Protein AF-I3YEF7-F1 (afdb_monomer_lite)

Organism: Thiocystis violascens (strain ATCC 17096 / DSM 198 / 6111) (NCBI:txid765911)

Foldseek 3Di:
DDDPPPPPPPPPVVLVVQVVVLVVQLVVLVVQLVVVVVCVVVVHDDPPCSNVVSVVSNVVSVVVNDDDDPVVVPPPDPPPDD

Sequence (82 aa):
MMTIAMHDAAADPAAVARFAALLPMMDERYRRLKDTLRQAAAGETLPDWQIALHRADLLAVLDTMTPSDPEDDDRSPPVETA

Secondary structure (DSSP, 8-state):
------------HHHHHHHHHHHHHHHHHHHHHHHHHHHHHTT----HHHHHHHHHHHHHHHHHTSPPPGGGGS--------

Radius of gyration: 20.38 Å; chains: 1; bounding box: 52×54×38 Å

pLDDT: mean 78.99, std 20.77, range [35.06, 98.5]

Structure (mmCIF, N/CA/C/O backbone):
data_AF-I3YEF7-F1
#
_entry.id   AF-I3YEF7-F1
#
loop_
_atom_site.group_PDB
_atom_site.id
_atom_site.type_symbol
_atom_site.label_atom_id
_atom_site.label_alt_id
_atom_site.label_comp_id
_atom_site.label_asym_id
_atom_site.label_entity_id
_atom_site.label_seq_id
_atom_site.pdbx_PDB_ins_code
_atom_site.Cartn_x
_atom_site.Cartn_y
_atom_site.Cartn_z
_atom_site.occupancy
_atom_site.B_iso_or_equiv
_atom_site.auth_seq_id
_atom_site.auth_comp_id
_atom_site.auth_asym_id
_atom_site.auth_atom_id
_atom_site.pdbx_PDB_model_num
ATOM 1 N N . MET A 1 1 ? 38.128 -25.591 -15.786 1.00 36.59 1 MET A N 1
ATOM 2 C CA . MET A 1 1 ? 37.897 -24.245 -15.220 1.00 36.59 1 MET A CA 1
ATOM 3 C C . MET A 1 1 ? 36.475 -23.860 -15.568 1.00 36.59 1 MET A C 1
ATOM 5 O O . MET A 1 1 ? 36.181 -23.723 -16.745 1.00 36.59 1 MET A O 1
ATOM 9 N N . MET A 1 2 ? 35.590 -23.832 -14.577 1.00 35.06 2 MET A N 1
ATOM 10 C CA . MET A 1 2 ? 34.170 -23.537 -14.757 1.00 35.06 2 MET A CA 1
ATOM 11 C C . MET A 1 2 ? 34.001 -22.031 -14.551 1.00 35.06 2 MET A C 1
ATOM 13 O O . MET A 1 2 ? 34.211 -21.531 -13.448 1.00 35.06 2 MET A O 1
ATOM 17 N N . THR A 1 3 ? 33.754 -21.303 -15.636 1.00 43.47 3 THR A N 1
ATOM 18 C CA . THR A 1 3 ? 33.564 -19.852 -15.614 1.00 43.47 3 THR A CA 1
ATOM 19 C C . THR A 1 3 ? 32.198 -19.577 -15.001 1.00 43.47 3 THR A C 1
ATOM 21 O O . THR A 1 3 ? 31.176 -19.803 -15.641 1.00 43.47 3 THR A O 1
ATOM 24 N N . ILE A 1 4 ? 32.178 -19.138 -13.743 1.00 46.16 4 ILE A N 1
ATOM 25 C CA . ILE A 1 4 ? 30.996 -18.531 -13.133 1.00 46.16 4 ILE A CA 1
ATOM 26 C C . ILE A 1 4 ? 30.693 -17.311 -13.997 1.00 46.16 4 ILE A C 1
ATOM 28 O O . ILE A 1 4 ? 31.490 -16.373 -14.033 1.00 46.16 4 ILE A O 1
ATOM 32 N N . ALA A 1 5 ? 29.600 -17.366 -14.757 1.00 46.94 5 ALA A N 1
ATOM 33 C CA . ALA A 1 5 ? 29.092 -16.207 -15.462 1.00 46.94 5 ALA A CA 1
ATOM 34 C C . ALA A 1 5 ? 28.793 -15.153 -14.394 1.00 46.94 5 ALA A C 1
ATOM 36 O O . ALA A 1 5 ? 27.819 -15.261 -13.651 1.00 46.94 5 ALA A O 1
ATOM 37 N N . MET A 1 6 ? 29.692 -14.177 -14.262 1.00 41.06 6 MET A N 1
ATOM 38 C CA . MET A 1 6 ? 29.387 -12.937 -13.576 1.00 41.06 6 MET A CA 1
ATOM 39 C C . MET A 1 6 ? 28.192 -12.362 -14.324 1.00 41.06 6 MET A C 1
ATOM 41 O O . MET A 1 6 ? 28.315 -11.952 -15.475 1.00 41.06 6 MET A O 1
ATOM 45 N N . HIS A 1 7 ? 27.026 -12.475 -13.694 1.00 42.91 7 HIS A N 1
ATOM 46 C CA . HIS A 1 7 ? 25.762 -11.927 -14.145 1.00 42.91 7 HIS A CA 1
ATOM 47 C C . HIS A 1 7 ? 25.925 -10.404 -14.101 1.00 42.91 7 HIS A C 1
ATOM 49 O O . HIS A 1 7 ? 25.648 -9.754 -13.094 1.00 42.91 7 HIS A O 1
ATOM 55 N N . ASP A 1 8 ? 26.537 -9.861 -15.152 1.00 45.91 8 ASP A N 1
ATOM 56 C CA . ASP A 1 8 ? 26.879 -8.454 -15.300 1.00 45.91 8 ASP A CA 1
ATOM 57 C C . ASP A 1 8 ? 25.590 -7.677 -15.586 1.00 45.91 8 ASP A C 1
ATOM 59 O O . ASP A 1 8 ? 25.181 -7.480 -16.726 1.00 45.91 8 ASP A O 1
ATOM 63 N N . ALA A 1 9 ? 24.855 -7.444 -14.497 1.00 45.19 9 ALA A N 1
ATOM 64 C CA . ALA A 1 9 ? 24.204 -6.229 -14.007 1.00 45.19 9 ALA A CA 1
ATOM 65 C C . ALA A 1 9 ? 23.970 -5.022 -14.947 1.00 45.19 9 ALA A C 1
ATOM 67 O O . ALA A 1 9 ? 23.860 -3.893 -14.467 1.00 45.19 9 ALA A O 1
ATOM 68 N N . ALA A 1 10 ? 23.786 -5.203 -16.251 1.00 49.47 10 ALA A N 1
ATOM 69 C CA . ALA A 1 10 ? 22.967 -4.283 -17.024 1.00 49.47 10 ALA A CA 1
ATOM 70 C C . ALA A 1 10 ? 21.510 -4.650 -16.725 1.00 49.47 10 ALA A C 1
ATOM 72 O O . ALA A 1 10 ? 20.946 -5.531 -17.369 1.00 49.47 10 ALA A O 1
ATOM 73 N N . ALA A 1 11 ? 20.932 -4.032 -15.688 1.00 60.75 11 ALA A N 1
ATOM 74 C CA . ALA A 1 11 ? 19.515 -4.177 -15.371 1.00 60.75 11 ALA A CA 1
ATOM 75 C C . ALA A 1 11 ? 18.708 -4.051 -16.670 1.00 60.75 11 ALA A C 1
ATOM 77 O O . ALA A 1 11 ? 18.816 -3.022 -17.339 1.00 60.75 11 ALA A O 1
ATOM 78 N N . ASP A 1 12 ? 17.971 -5.107 -17.040 1.00 74.06 12 ASP A N 1
ATOM 79 C CA . ASP A 1 12 ? 17.149 -5.146 -18.251 1.00 74.06 12 ASP A CA 1
ATOM 80 C C . ASP A 1 12 ? 16.372 -3.820 -18.350 1.00 74.06 12 ASP A C 1
ATOM 82 O O . ASP A 1 12 ? 15.514 -3.560 -17.498 1.00 74.06 12 ASP A O 1
ATOM 86 N N . PRO A 1 13 ? 16.665 -2.949 -19.337 1.00 75.50 13 PRO A N 1
ATOM 87 C CA . PRO A 1 13 ? 16.037 -1.636 -19.428 1.00 75.50 13 PRO A CA 1
ATOM 88 C C . PRO A 1 13 ? 14.510 -1.730 -19.492 1.00 75.50 13 PRO A C 1
ATOM 90 O O . PRO A 1 13 ? 13.815 -0.831 -19.013 1.00 75.50 13 PRO A O 1
ATOM 93 N N . ALA A 1 14 ? 13.977 -2.832 -20.031 1.00 75.44 14 ALA A N 1
ATOM 94 C CA . ALA A 1 14 ? 12.548 -3.097 -20.047 1.00 75.44 14 ALA A CA 1
ATOM 95 C C . ALA A 1 14 ? 12.020 -3.481 -18.656 1.00 75.44 14 ALA A C 1
ATOM 97 O O . ALA A 1 14 ? 10.934 -3.043 -18.278 1.00 75.44 14 ALA A O 1
ATOM 98 N N . ALA A 1 15 ? 12.756 -4.260 -17.859 1.00 77.31 15 ALA A N 1
ATOM 99 C CA . ALA A 1 15 ? 12.430 -4.499 -16.449 1.00 77.31 15 ALA A CA 1
ATOM 100 C C . ALA A 1 15 ? 12.475 -3.201 -15.630 1.00 77.31 15 ALA A C 1
ATOM 102 O O . ALA A 1 15 ? 11.525 -2.904 -14.908 1.00 77.31 15 ALA A O 1
ATOM 103 N N . VAL A 1 16 ? 13.508 -2.373 -15.811 1.00 82.88 16 VAL A N 1
ATOM 104 C CA . VAL A 1 16 ? 13.630 -1.072 -15.132 1.00 82.88 16 VAL A CA 1
ATOM 105 C C . VAL A 1 16 ? 12.459 -0.152 -15.482 1.00 82.88 16 VAL A C 1
ATOM 107 O O . VAL A 1 16 ? 11.853 0.431 -14.584 1.00 82.88 16 VAL A O 1
ATOM 110 N N . ALA A 1 17 ? 12.088 -0.051 -16.762 1.00 84.25 17 ALA A N 1
ATOM 111 C CA . ALA A 1 17 ? 10.942 0.747 -17.195 1.00 84.25 17 ALA A CA 1
ATOM 112 C C . ALA A 1 17 ? 9.611 0.217 -16.632 1.00 84.25 17 ALA A C 1
ATOM 114 O O . ALA A 1 17 ? 8.766 1.007 -16.205 1.00 84.25 17 ALA A O 1
ATOM 115 N N . ARG A 1 18 ? 9.433 -1.113 -16.577 1.00 80.94 18 ARG A N 1
ATOM 116 C CA . ARG A 1 18 ? 8.262 -1.752 -15.953 1.00 80.94 18 ARG A CA 1
ATOM 117 C C . ARG A 1 18 ? 8.181 -1.436 -14.461 1.00 80.94 18 ARG A C 1
ATOM 119 O O . ARG A 1 18 ? 7.128 -1.004 -14.000 1.00 80.94 18 ARG A O 1
ATOM 126 N N . PHE A 1 19 ? 9.279 -1.571 -13.717 1.00 84.06 19 PHE A N 1
ATOM 127 C CA . PHE A 1 19 ? 9.305 -1.222 -12.294 1.00 84.06 19 PHE A CA 1
ATOM 128 C C . PHE A 1 19 ? 9.041 0.265 -12.071 1.00 84.06 19 PHE A C 1
ATOM 130 O O . PHE A 1 19 ? 8.205 0.611 -11.239 1.00 84.06 19 PHE A O 1
ATOM 137 N N . ALA A 1 20 ? 9.666 1.145 -12.857 1.00 87.69 20 ALA A N 1
ATOM 138 C CA . 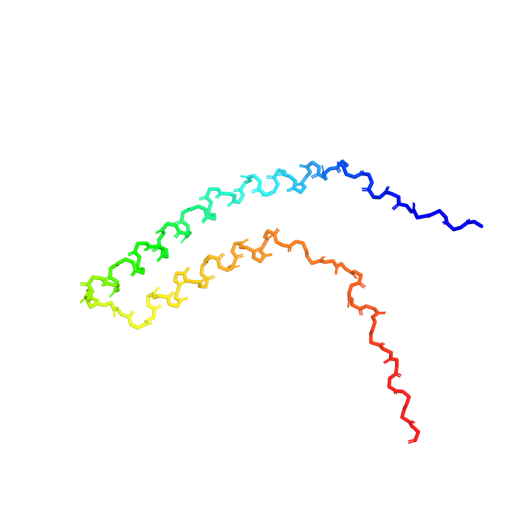ALA A 1 20 ? 9.448 2.586 -12.770 1.00 87.69 20 ALA A CA 1
ATOM 139 C C . ALA A 1 20 ? 7.977 2.978 -13.001 1.00 87.69 20 ALA A C 1
ATOM 141 O O . ALA A 1 20 ? 7.468 3.869 -12.323 1.00 87.69 20 ALA A O 1
ATOM 142 N N . ALA A 1 21 ? 7.273 2.288 -13.904 1.00 89.12 21 ALA A N 1
ATOM 143 C CA . ALA A 1 21 ? 5.846 2.506 -14.141 1.00 89.12 21 ALA A CA 1
ATOM 144 C C . ALA A 1 21 ? 4.953 2.035 -12.975 1.00 89.12 21 ALA A C 1
ATOM 146 O O . ALA A 1 21 ? 3.857 2.565 -12.787 1.00 89.12 21 ALA A O 1
ATOM 147 N N . LEU A 1 22 ? 5.409 1.056 -12.187 1.00 91.62 22 LEU A N 1
ATOM 148 C CA . LEU A 1 22 ? 4.659 0.486 -11.062 1.00 91.62 22 LEU A CA 1
ATOM 149 C C . LEU A 1 22 ? 4.911 1.212 -9.732 1.00 91.62 22 LEU A C 1
ATOM 151 O O . LEU A 1 22 ? 4.039 1.185 -8.861 1.00 91.62 22 LEU A O 1
ATOM 155 N N . LEU A 1 23 ? 6.041 1.916 -9.588 1.00 93.62 23 LEU A N 1
ATOM 156 C CA . LEU A 1 23 ? 6.393 2.655 -8.366 1.00 93.62 23 LEU A CA 1
ATOM 157 C C . LEU A 1 23 ? 5.289 3.612 -7.873 1.00 93.62 23 LEU A C 1
ATOM 159 O O . LEU A 1 23 ? 4.940 3.524 -6.696 1.00 93.62 23 LEU A O 1
ATOM 163 N N . PRO A 1 24 ? 4.650 4.453 -8.718 1.00 96.06 24 PRO A N 1
ATOM 164 C CA . PRO A 1 24 ? 3.581 5.336 -8.246 1.00 96.06 24 PRO A CA 1
ATOM 165 C C . PRO A 1 24 ? 2.377 4.577 -7.670 1.00 96.06 24 PRO A C 1
ATOM 167 O O . PRO A 1 24 ? 1.742 5.033 -6.720 1.00 96.06 24 PRO A O 1
ATOM 170 N N . MET A 1 25 ? 2.056 3.403 -8.226 1.00 95.19 25 MET A N 1
ATOM 171 C CA . MET A 1 25 ? 0.972 2.560 -7.716 1.00 95.19 25 MET A CA 1
ATOM 172 C C . MET A 1 25 ? 1.355 1.879 -6.402 1.00 95.19 25 MET A C 1
ATOM 174 O O . MET A 1 25 ? 0.515 1.778 -5.507 1.00 95.19 25 MET A O 1
ATOM 178 N N . MET A 1 26 ? 2.604 1.431 -6.271 1.00 96.50 26 MET A N 1
ATOM 179 C CA . MET A 1 26 ? 3.127 0.876 -5.023 1.00 96.50 26 MET A CA 1
ATOM 180 C C . MET A 1 26 ? 3.074 1.923 -3.901 1.00 96.50 26 MET A C 1
ATOM 182 O O . MET A 1 26 ? 2.524 1.635 -2.837 1.00 96.50 26 MET A O 1
ATOM 186 N N . ASP A 1 27 ? 3.567 3.138 -4.152 1.00 97.44 27 ASP A N 1
ATOM 187 C CA . ASP A 1 27 ? 3.570 4.238 -3.179 1.00 97.44 27 ASP A CA 1
ATOM 188 C C . ASP A 1 27 ? 2.153 4.595 -2.717 1.00 97.44 27 ASP A C 1
ATOM 190 O O . ASP A 1 27 ? 1.892 4.733 -1.518 1.00 97.44 27 ASP A O 1
ATOM 194 N N . GLU A 1 28 ? 1.210 4.685 -3.657 1.00 98.19 28 GLU A N 1
ATOM 195 C CA . GLU A 1 28 ? -0.195 4.957 -3.359 1.00 98.19 28 GLU A CA 1
ATOM 196 C C . GLU A 1 28 ? -0.812 3.877 -2.463 1.00 98.19 28 GLU A C 1
ATOM 198 O O . GLU A 1 28 ? -1.453 4.182 -1.451 1.00 98.19 28 GLU A O 1
ATOM 203 N N . ARG A 1 29 ? -0.616 2.601 -2.812 1.00 97.62 29 ARG A N 1
ATOM 204 C CA . ARG A 1 29 ? -1.188 1.474 -2.060 1.00 97.62 29 ARG A CA 1
ATOM 205 C C . ARG A 1 29 ? -0.542 1.333 -0.686 1.00 97.62 29 ARG A C 1
ATOM 207 O O . ARG A 1 29 ? -1.246 1.102 0.298 1.00 97.62 29 ARG A O 1
ATOM 214 N N . TYR A 1 30 ? 0.767 1.557 -0.594 1.00 98.06 30 TYR A N 1
ATOM 215 C CA . TYR A 1 30 ? 1.478 1.607 0.678 1.00 98.06 30 TYR A CA 1
ATOM 216 C C . TYR A 1 30 ? 0.941 2.724 1.577 1.00 98.06 30 TYR A C 1
ATOM 218 O O . TYR A 1 30 ? 0.648 2.484 2.751 1.00 98.06 30 TYR A O 1
ATOM 226 N N . ARG A 1 31 ? 0.740 3.929 1.029 1.00 98.50 31 ARG A N 1
ATOM 227 C CA . ARG A 1 31 ? 0.176 5.063 1.770 1.00 98.50 31 ARG A CA 1
ATOM 228 C C . ARG A 1 31 ? -1.219 4.748 2.313 1.00 98.50 31 ARG A C 1
ATOM 230 O O . ARG A 1 31 ? -1.462 4.983 3.493 1.00 98.50 31 ARG A O 1
ATOM 237 N N . ARG A 1 32 ? -2.103 4.147 1.508 1.00 97.75 32 ARG A N 1
ATOM 238 C CA . ARG A 1 32 ? -3.451 3.738 1.955 1.00 97.75 32 ARG A CA 1
ATOM 239 C C . ARG A 1 32 ? -3.422 2.720 3.088 1.00 97.75 32 ARG A C 1
ATOM 241 O O . ARG A 1 32 ? -4.146 2.878 4.073 1.00 97.75 32 ARG A O 1
ATOM 248 N N . LEU A 1 33 ? -2.580 1.691 2.971 1.00 98.06 33 LEU A N 1
ATOM 249 C CA . LEU A 1 33 ? -2.423 0.699 4.032 1.00 98.06 33 LEU A CA 1
ATOM 250 C C . LEU A 1 33 ? -1.886 1.356 5.308 1.00 98.06 33 LEU A C 1
ATOM 252 O O . LEU A 1 33 ? -2.426 1.130 6.388 1.00 98.06 33 LEU A O 1
ATOM 256 N N . LYS A 1 34 ? -0.869 2.214 5.183 1.00 98.06 34 LYS A N 1
ATOM 257 C CA . LYS A 1 34 ? -0.296 2.959 6.308 1.00 98.06 34 LYS A CA 1
ATOM 258 C C . LYS A 1 34 ? -1.340 3.831 7.004 1.00 98.06 34 LYS A C 1
ATOM 260 O O . LYS A 1 34 ? -1.409 3.807 8.230 1.00 98.06 34 LYS A O 1
ATOM 265 N N . ASP A 1 35 ? -2.147 4.573 6.255 1.00 98.12 35 ASP A N 1
ATOM 266 C CA . ASP A 1 35 ? -3.195 5.425 6.822 1.00 98.12 35 ASP A CA 1
ATOM 267 C C . ASP A 1 35 ? -4.274 4.586 7.523 1.00 98.12 35 ASP A C 1
ATOM 269 O O . ASP A 1 35 ? -4.633 4.886 8.659 1.00 98.12 35 ASP A O 1
ATOM 273 N N . THR A 1 36 ? -4.690 3.466 6.923 1.00 97.31 36 THR A N 1
ATOM 274 C CA . THR A 1 36 ? -5.639 2.522 7.547 1.00 97.31 36 THR A CA 1
ATOM 275 C C . THR A 1 36 ? -5.091 1.959 8.863 1.00 97.31 36 THR A C 1
ATOM 277 O O . THR A 1 36 ? -5.796 1.908 9.867 1.00 97.31 36 THR A O 1
ATOM 280 N N . LEU A 1 37 ? -3.812 1.572 8.902 1.00 97.25 37 LEU A N 1
ATOM 281 C CA . LEU A 1 37 ? -3.169 1.087 10.128 1.00 97.25 37 LEU A CA 1
ATOM 282 C C . LEU A 1 37 ? -3.047 2.185 11.190 1.00 97.25 37 LEU A C 1
ATOM 284 O O . LEU A 1 37 ? -3.187 1.903 12.378 1.00 97.25 37 LEU A O 1
ATOM 288 N N . ARG A 1 38 ? -2.814 3.439 10.783 1.00 98.19 38 ARG A N 1
ATOM 289 C CA . ARG A 1 38 ? -2.802 4.584 11.706 1.00 98.19 38 ARG A CA 1
ATOM 290 C C . ARG A 1 38 ? -4.176 4.831 12.323 1.00 98.19 38 ARG A C 1
ATOM 292 O O . ARG A 1 38 ? -4.237 5.054 13.526 1.00 98.19 38 ARG A O 1
ATOM 299 N N . GLN A 1 39 ? -5.244 4.761 11.530 1.00 97.62 39 GLN A N 1
ATOM 300 C CA . GLN A 1 39 ? -6.626 4.872 12.013 1.00 97.62 39 GLN A CA 1
ATOM 301 C C . GLN A 1 39 ? -6.950 3.749 13.007 1.00 97.62 39 GLN A C 1
ATOM 303 O O . GLN A 1 39 ? -7.413 4.014 14.115 1.00 97.62 39 GLN A O 1
ATOM 308 N N . ALA A 1 40 ? -6.601 2.504 12.664 1.00 95.62 40 ALA A N 1
ATOM 309 C CA . ALA A 1 40 ? -6.772 1.355 13.555 1.00 95.62 40 ALA A CA 1
ATOM 310 C C . ALA A 1 40 ? -6.028 1.549 14.888 1.00 95.62 40 ALA A C 1
ATOM 312 O O . ALA A 1 40 ? -6.584 1.321 15.960 1.00 95.62 40 ALA A O 1
ATOM 313 N N . ALA A 1 41 ? -4.777 2.020 14.832 1.00 96.50 41 ALA A N 1
ATOM 314 C CA . ALA A 1 41 ? -3.964 2.291 16.017 1.00 96.50 41 ALA A CA 1
ATOM 315 C C . ALA A 1 41 ? -4.497 3.460 16.865 1.00 96.50 41 ALA A C 1
ATOM 317 O O . ALA A 1 41 ? -4.274 3.488 18.073 1.00 96.50 41 ALA A O 1
ATOM 318 N N . ALA A 1 42 ? -5.211 4.407 16.252 1.00 97.38 42 ALA A N 1
ATOM 319 C CA . ALA A 1 42 ? -5.909 5.487 16.946 1.00 97.38 42 ALA A CA 1
ATOM 320 C C . ALA A 1 42 ? -7.235 5.036 17.596 1.00 97.38 42 ALA A C 1
ATOM 322 O O . ALA A 1 42 ? -7.882 5.836 18.270 1.00 97.38 42 ALA A O 1
ATOM 323 N N . GLY A 1 43 ? -7.634 3.771 17.420 1.00 96.19 43 GLY A N 1
ATOM 324 C CA . GLY A 1 43 ? -8.884 3.225 17.949 1.00 96.19 43 GLY A CA 1
ATOM 325 C C . GLY A 1 43 ? -10.111 3.560 17.100 1.00 96.19 43 GLY A C 1
ATOM 326 O O . GLY A 1 43 ? -11.236 3.432 17.585 1.00 96.19 43 GLY A O 1
ATOM 327 N N . GLU A 1 44 ? -9.924 3.994 15.849 1.00 96.50 44 GLU A N 1
ATOM 328 C CA . GLU A 1 44 ? -11.042 4.195 14.928 1.00 96.50 44 GLU A CA 1
ATOM 329 C C . GLU A 1 44 ? -11.720 2.859 14.609 1.00 96.50 44 GLU A C 1
ATOM 331 O O . GLU A 1 44 ? -11.073 1.826 14.425 1.00 96.50 44 GLU A O 1
ATOM 336 N N . THR A 1 45 ? -13.052 2.876 14.530 1.00 96.12 45 THR A N 1
ATOM 337 C CA . THR A 1 45 ? -13.816 1.700 14.110 1.00 96.12 45 THR A CA 1
ATOM 338 C C . THR A 1 45 ? -13.719 1.563 12.598 1.00 96.12 45 THR A C 1
ATOM 340 O O . THR A 1 45 ? -14.307 2.348 11.856 1.00 96.12 45 THR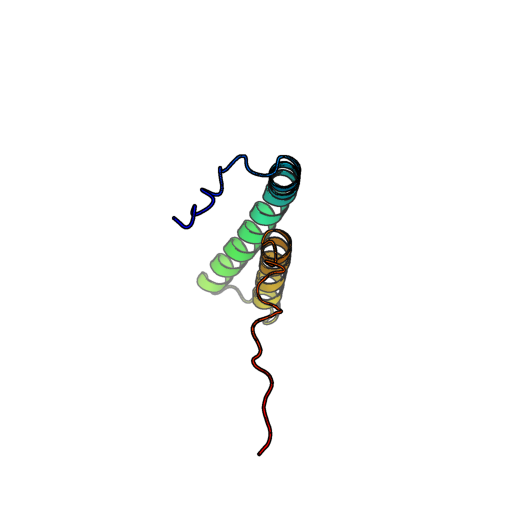 A O 1
ATOM 343 N N . LEU A 1 46 ? -12.981 0.551 12.152 1.00 95.25 46 LEU A N 1
ATOM 344 C CA . LEU A 1 46 ? -12.827 0.201 10.746 1.00 95.25 46 LEU A CA 1
ATOM 345 C C . LEU A 1 46 ? -13.584 -1.100 10.451 1.00 95.25 46 LEU A C 1
ATOM 347 O O . LEU A 1 46 ? -13.648 -1.971 11.316 1.00 95.25 46 LEU A O 1
ATOM 351 N N . PRO A 1 47 ? -14.123 -1.278 9.236 1.00 96.06 47 PRO A N 1
ATOM 352 C CA . PRO A 1 47 ? -14.596 -2.575 8.781 1.00 96.06 47 PRO A CA 1
ATOM 353 C C . PRO A 1 47 ? -13.477 -3.626 8.811 1.00 96.06 47 PRO A C 1
ATOM 355 O O . PRO A 1 47 ? -12.367 -3.367 8.340 1.00 96.06 47 PRO A O 1
ATOM 358 N N . ASP A 1 48 ? -13.801 -4.840 9.261 1.00 88.56 48 ASP A N 1
ATOM 359 C CA . ASP A 1 48 ? -12.847 -5.955 9.412 1.00 88.56 48 ASP A CA 1
ATOM 360 C C . ASP A 1 48 ? -12.081 -6.289 8.118 1.00 88.56 48 ASP A C 1
ATOM 362 O O . ASP A 1 48 ? -10.930 -6.727 8.141 1.00 88.56 48 ASP A O 1
ATOM 366 N N . TRP A 1 49 ? -12.703 -6.050 6.961 1.00 96.00 49 TRP A N 1
ATOM 367 C CA . TRP A 1 49 ? -12.114 -6.321 5.651 1.00 96.00 49 TRP A CA 1
ATOM 368 C C . TRP A 1 49 ? -11.159 -5.224 5.165 1.00 96.00 49 TRP A C 1
ATOM 370 O O . TRP A 1 49 ? -10.380 -5.472 4.245 1.00 96.00 49 TRP A O 1
ATOM 380 N N . GLN A 1 50 ? -11.183 -4.019 5.744 1.00 97.19 50 GLN A N 1
ATOM 381 C CA . GLN A 1 50 ? -10.487 -2.863 5.171 1.00 97.19 50 GLN A CA 1
ATOM 382 C C . GLN A 1 50 ? -8.961 -3.014 5.228 1.00 97.19 50 GLN A C 1
ATOM 384 O O . GLN A 1 50 ? -8.272 -2.706 4.256 1.00 97.19 50 GLN A O 1
ATOM 389 N N . ILE A 1 51 ? -8.410 -3.521 6.334 1.00 95.94 51 ILE A N 1
ATOM 390 C CA . ILE A 1 51 ? -6.964 -3.780 6.445 1.00 95.94 51 ILE A CA 1
ATOM 391 C C . ILE A 1 51 ? -6.548 -4.905 5.491 1.00 95.94 51 ILE A C 1
ATOM 393 O O . ILE A 1 51 ? -5.533 -4.788 4.802 1.00 95.94 51 ILE A O 1
ATOM 397 N N . ALA A 1 52 ? -7.342 -5.978 5.425 1.00 96.94 52 ALA A N 1
ATOM 398 C CA . ALA A 1 52 ? -7.074 -7.114 4.549 1.00 96.94 52 ALA A CA 1
ATOM 399 C C . ALA A 1 52 ? -7.077 -6.703 3.068 1.00 96.94 52 ALA A C 1
ATOM 401 O O . ALA A 1 52 ? -6.171 -7.094 2.332 1.00 96.94 52 ALA A O 1
ATOM 402 N N . LEU A 1 53 ? -8.031 -5.861 2.660 1.00 97.88 53 LEU A N 1
ATOM 403 C CA . LEU A 1 53 ? -8.125 -5.319 1.307 1.00 97.88 53 LEU A CA 1
ATOM 404 C C . LEU A 1 53 ? -6.887 -4.492 0.943 1.00 97.88 53 LEU A C 1
ATOM 406 O O . LEU A 1 53 ? -6.212 -4.806 -0.031 1.00 97.88 53 LEU A O 1
ATOM 410 N N . HIS A 1 54 ? -6.534 -3.487 1.752 1.00 97.94 54 HIS A N 1
ATOM 411 C CA . HIS A 1 54 ? -5.375 -2.636 1.458 1.00 97.94 54 HIS A CA 1
ATOM 412 C C . HIS A 1 54 ? -4.052 -3.414 1.461 1.00 97.94 54 HIS A C 1
ATOM 414 O O . HIS A 1 54 ? -3.142 -3.103 0.690 1.00 97.94 54 HIS A O 1
ATOM 420 N N . ARG A 1 55 ? -3.942 -4.448 2.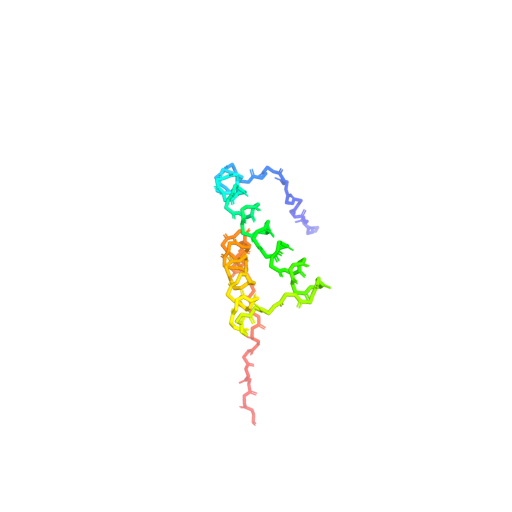304 1.00 97.25 55 ARG A N 1
ATOM 421 C CA . ARG A 1 55 ? -2.801 -5.367 2.284 1.00 97.25 55 ARG A CA 1
ATOM 422 C C . ARG A 1 55 ? -2.759 -6.170 0.984 1.00 97.25 55 ARG A C 1
ATOM 424 O O . ARG A 1 55 ? -1.692 -6.257 0.382 1.00 97.25 55 ARG A O 1
ATOM 431 N N . ALA A 1 56 ? -3.883 -6.746 0.558 1.00 97.06 56 ALA A N 1
ATOM 432 C CA . ALA A 1 56 ? -3.971 -7.504 -0.689 1.00 97.06 56 ALA A CA 1
ATOM 433 C C . ALA A 1 56 ? -3.645 -6.628 -1.910 1.00 97.06 56 ALA A C 1
ATOM 435 O O . ALA A 1 56 ? -2.879 -7.047 -2.775 1.00 97.06 56 ALA A O 1
ATOM 436 N N . ASP A 1 57 ? -4.136 -5.387 -1.931 1.00 96.56 57 ASP A N 1
ATOM 437 C CA . ASP A 1 57 ? -3.826 -4.421 -2.982 1.00 96.56 57 ASP A CA 1
ATOM 438 C C . ASP A 1 57 ? -2.318 -4.167 -3.082 1.00 96.56 57 ASP A C 1
ATOM 440 O O . ASP A 1 57 ? -1.757 -4.219 -4.179 1.00 96.56 57 ASP A O 1
ATOM 444 N N . LEU A 1 58 ? -1.637 -3.892 -1.966 1.00 96.62 58 LEU A N 1
ATOM 445 C CA . LEU A 1 58 ? -0.190 -3.669 -1.989 1.00 96.62 58 LEU A CA 1
ATOM 446 C C . LEU A 1 58 ? 0.564 -4.919 -2.465 1.00 96.62 58 LEU A C 1
ATOM 448 O O . LEU A 1 58 ? 1.456 -4.809 -3.306 1.00 96.62 58 LEU A O 1
ATOM 452 N N . LEU A 1 59 ? 0.178 -6.099 -1.971 1.00 94.88 59 LEU A N 1
ATOM 453 C CA . LEU A 1 59 ? 0.800 -7.364 -2.361 1.00 94.88 59 LEU A CA 1
ATOM 454 C C . LEU A 1 59 ? 0.674 -7.636 -3.862 1.00 94.88 59 LEU A C 1
ATOM 456 O O . LEU A 1 59 ? 1.656 -8.046 -4.463 1.00 94.88 59 LEU A O 1
ATOM 460 N N . ALA A 1 60 ? -0.468 -7.341 -4.487 1.00 93.44 60 ALA A N 1
ATOM 461 C CA . ALA A 1 60 ? -0.653 -7.557 -5.924 1.00 93.44 60 ALA A CA 1
ATOM 462 C C . ALA A 1 60 ? 0.324 -6.738 -6.792 1.00 93.44 60 ALA A C 1
ATOM 464 O O . ALA A 1 60 ? 0.765 -7.195 -7.847 1.00 93.44 60 ALA A O 1
ATOM 465 N N . VAL A 1 6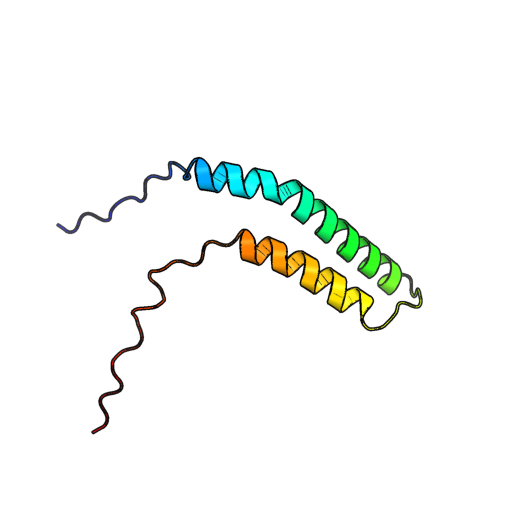1 ? 0.687 -5.524 -6.355 1.00 92.38 61 VAL A N 1
ATOM 466 C CA . VAL A 1 61 ? 1.693 -4.715 -7.065 1.00 92.38 61 VAL A CA 1
ATOM 467 C C . VAL A 1 61 ? 3.088 -5.282 -6.854 1.00 92.38 61 VAL A C 1
ATOM 469 O O . VAL A 1 61 ? 3.832 -5.410 -7.820 1.00 92.38 61 VAL A O 1
ATOM 472 N N . LEU A 1 62 ? 3.430 -5.657 -5.620 1.00 90.81 62 LEU A N 1
ATOM 473 C CA . LEU A 1 62 ? 4.733 -6.248 -5.307 1.00 90.81 62 LEU A CA 1
ATOM 474 C C . LEU A 1 62 ? 4.953 -7.580 -6.031 1.00 90.81 62 LEU A C 1
ATOM 476 O O . LEU A 1 62 ? 6.049 -7.822 -6.524 1.00 90.81 62 LEU A O 1
ATOM 480 N N . ASP A 1 63 ? 3.910 -8.399 -6.146 1.00 89.81 63 ASP A N 1
ATOM 481 C CA . ASP A 1 63 ? 3.922 -9.649 -6.906 1.00 89.81 63 ASP A CA 1
ATOM 482 C C . ASP A 1 63 ? 4.216 -9.386 -8.391 1.00 89.81 63 ASP A C 1
ATOM 484 O O . ASP A 1 63 ? 5.140 -9.953 -8.958 1.00 89.81 63 ASP A O 1
ATOM 488 N N . THR A 1 64 ? 3.549 -8.391 -8.988 1.00 86.69 64 THR A N 1
ATOM 489 C CA . THR A 1 64 ? 3.817 -7.969 -10.378 1.00 86.69 64 THR A CA 1
ATOM 490 C C . THR A 1 64 ? 5.242 -7.422 -10.564 1.00 86.69 64 THR A C 1
ATOM 492 O O . THR A 1 64 ? 5.821 -7.511 -11.648 1.00 86.69 64 THR A O 1
ATOM 495 N N . MET A 1 65 ? 5.812 -6.820 -9.517 1.00 84.62 65 MET A N 1
ATOM 496 C CA . MET A 1 65 ? 7.179 -6.293 -9.507 1.00 84.62 65 MET A CA 1
ATOM 497 C C . MET A 1 65 ? 8.234 -7.354 -9.168 1.00 84.62 65 MET A C 1
ATOM 499 O O . MET A 1 65 ? 9.425 -7.062 -9.251 1.00 84.62 65 MET A O 1
ATOM 503 N N . THR A 1 66 ? 7.838 -8.564 -8.787 1.00 80.06 66 THR A N 1
ATOM 504 C CA . THR A 1 66 ? 8.778 -9.636 -8.467 1.00 80.06 66 THR A CA 1
ATOM 505 C C . THR A 1 66 ? 8.853 -10.561 -9.678 1.00 80.06 66 THR A C 1
ATOM 507 O O . THR A 1 66 ? 7.889 -11.269 -9.955 1.00 80.06 66 THR A O 1
ATOM 510 N N . PRO A 1 67 ? 9.948 -10.551 -10.458 1.00 67.25 67 PRO A N 1
ATOM 511 C CA . PRO A 1 67 ? 10.093 -11.519 -11.534 1.00 67.25 67 PRO A CA 1
ATOM 512 C C . PRO A 1 67 ? 10.112 -12.924 -10.920 1.00 67.25 67 PRO A C 1
ATOM 514 O O . PRO A 1 67 ? 10.922 -13.199 -10.039 1.00 67.25 67 PRO A O 1
ATOM 517 N N . SER A 1 68 ? 9.210 -13.804 -11.357 1.00 61.31 68 SER A N 1
ATOM 518 C CA . SER A 1 68 ? 9.348 -15.233 -11.085 1.00 61.31 68 SER A CA 1
ATOM 519 C C . SER A 1 68 ? 10.554 -15.730 -11.875 1.00 61.31 68 SER A C 1
ATOM 521 O O . SER A 1 68 ? 10.555 -15.614 -13.102 1.00 61.31 68 SER A O 1
ATOM 523 N N . ASP A 1 69 ? 11.584 -16.238 -11.199 1.00 58.38 69 ASP A N 1
ATOM 524 C CA . ASP A 1 69 ? 12.664 -16.945 -11.881 1.00 58.38 69 ASP A CA 1
ATOM 525 C C . ASP A 1 69 ? 12.068 -18.195 -12.548 1.00 58.38 69 ASP A C 1
ATOM 527 O O . ASP A 1 69 ? 11.507 -19.044 -11.853 1.00 58.38 69 ASP A O 1
ATOM 531 N N . PRO A 1 70 ? 12.159 -18.347 -13.881 1.00 55.03 70 PRO A N 1
ATOM 532 C CA . PRO A 1 70 ? 11.688 -19.555 -14.551 1.00 55.03 70 PRO A CA 1
ATOM 533 C C . PRO A 1 70 ? 12.564 -20.785 -14.245 1.00 55.03 70 PRO A C 1
ATOM 535 O O . PRO A 1 70 ? 12.225 -21.883 -14.672 1.00 55.03 70 PRO A O 1
ATOM 538 N N . GLU A 1 71 ? 13.684 -20.629 -13.526 1.00 51.12 71 GLU A N 1
ATOM 539 C CA . GLU A 1 71 ? 14.608 -21.725 -13.196 1.00 51.12 71 GLU A CA 1
ATOM 540 C C . GLU A 1 71 ? 14.274 -22.474 -11.889 1.00 51.12 71 GLU A C 1
ATOM 542 O O . GLU A 1 71 ? 14.897 -23.497 -11.610 1.00 51.12 71 GLU A O 1
ATOM 547 N N . ASP A 1 72 ? 13.277 -22.037 -11.110 1.00 51.69 72 ASP A N 1
ATOM 548 C CA . ASP A 1 72 ? 12.859 -22.748 -9.884 1.00 51.69 72 ASP A CA 1
ATOM 549 C C . ASP A 1 72 ? 11.799 -23.847 -10.130 1.00 51.69 72 ASP A C 1
ATOM 551 O O . ASP A 1 72 ? 11.422 -24.561 -9.199 1.00 51.69 72 ASP A O 1
ATOM 555 N N . ASP A 1 73 ? 11.352 -24.043 -11.378 1.00 50.91 73 ASP A N 1
ATOM 556 C CA . ASP A 1 73 ? 10.327 -25.043 -11.740 1.00 50.91 73 ASP A CA 1
ATOM 557 C C . ASP A 1 73 ? 10.918 -26.430 -12.103 1.00 50.91 73 ASP A C 1
ATOM 559 O O . ASP A 1 73 ? 10.187 -27.410 -12.235 1.00 50.91 73 ASP A O 1
ATOM 563 N N . ASP A 1 74 ? 12.251 -26.562 -12.210 1.00 53.47 74 ASP A N 1
ATOM 564 C CA . ASP A 1 74 ? 12.926 -27.781 -12.716 1.00 53.47 74 ASP A CA 1
ATOM 565 C C . ASP A 1 74 ? 13.784 -28.515 -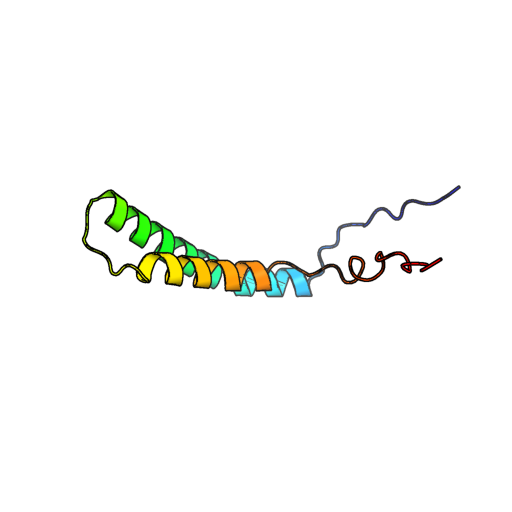11.658 1.00 53.47 74 ASP A C 1
ATOM 567 O O . ASP A 1 74 ? 14.800 -29.151 -11.949 1.00 53.47 74 ASP A O 1
ATOM 571 N N . ARG A 1 75 ? 13.401 -28.415 -10.376 1.00 49.88 75 ARG A N 1
ATOM 572 C CA . ARG A 1 75 ? 14.074 -29.115 -9.257 1.00 49.88 75 ARG A CA 1
ATOM 573 C C . ARG A 1 75 ? 13.167 -29.986 -8.393 1.00 49.88 75 ARG A C 1
ATOM 575 O O . ARG A 1 75 ? 13.517 -30.301 -7.256 1.00 49.88 75 ARG A O 1
ATOM 582 N N . SER A 1 76 ? 12.051 -30.463 -8.937 1.00 51.47 76 SER A N 1
ATOM 583 C CA . SER A 1 76 ? 11.408 -31.652 -8.368 1.00 51.47 76 SER A CA 1
ATOM 584 C C . SER A 1 76 ? 12.177 -32.890 -8.850 1.00 51.47 76 SER A C 1
ATOM 586 O O . SER A 1 76 ? 12.080 -33.215 -10.033 1.00 51.47 76 SER A O 1
ATOM 588 N N . PRO A 1 77 ? 12.965 -33.592 -8.008 1.00 50.22 77 PRO A N 1
ATOM 589 C CA . PRO A 1 77 ? 13.519 -34.874 -8.424 1.00 50.22 77 PRO A CA 1
ATOM 590 C C . PRO A 1 77 ? 1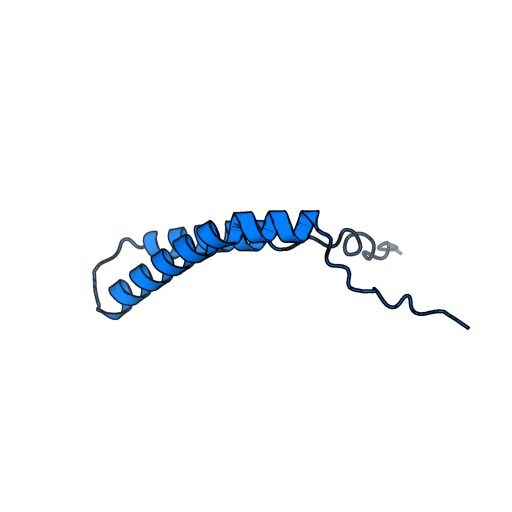2.357 -35.826 -8.747 1.00 50.22 77 PRO A C 1
ATOM 592 O O . PRO A 1 77 ? 11.317 -35.757 -8.080 1.00 50.22 77 PRO A O 1
ATOM 595 N N . PRO A 1 78 ? 12.497 -36.718 -9.744 1.00 56.38 78 PRO A N 1
ATOM 596 C CA . PRO A 1 78 ? 11.485 -37.733 -9.977 1.00 56.38 78 PRO A CA 1
ATOM 597 C C . PRO A 1 78 ? 11.326 -38.537 -8.686 1.00 56.38 78 PRO A C 1
ATOM 599 O O . PRO A 1 78 ? 12.297 -39.075 -8.153 1.00 56.38 78 PRO A O 1
ATOM 602 N N . VAL A 1 79 ? 10.101 -38.595 -8.161 1.00 60.62 79 VAL A N 1
ATOM 603 C CA . VAL A 1 79 ? 9.746 -39.563 -7.124 1.00 60.62 79 VAL A CA 1
ATOM 604 C C . VAL A 1 79 ? 9.823 -40.937 -7.783 1.00 60.62 79 VAL A C 1
ATOM 606 O O . VAL A 1 79 ? 8.864 -41.414 -8.387 1.00 60.62 79 VAL A O 1
ATOM 609 N N . GLU A 1 80 ? 11.003 -41.551 -7.726 1.00 58.22 80 GLU A N 1
ATOM 610 C CA . GLU A 1 80 ? 11.174 -42.961 -8.043 1.00 58.22 80 GLU A CA 1
ATOM 611 C C . GLU A 1 80 ? 10.406 -43.745 -6.977 1.00 58.22 80 GLU A C 1
ATOM 613 O O . GLU A 1 80 ? 10.770 -43.782 -5.802 1.00 58.22 80 GLU A O 1
ATOM 618 N N . THR A 1 81 ? 9.256 -44.277 -7.381 1.00 55.00 81 THR A N 1
ATOM 619 C CA . THR A 1 81 ? 8.439 -45.145 -6.539 1.00 55.00 81 THR A CA 1
ATOM 620 C C . THR A 1 81 ? 9.023 -46.547 -6.684 1.00 55.00 81 THR A C 1
ATOM 622 O O . THR A 1 81 ? 8.883 -47.148 -7.749 1.00 55.00 81 THR A O 1
ATOM 625 N N . ALA A 1 82 ? 9.729 -47.019 -5.655 1.00 55.72 82 ALA A N 1
ATOM 626 C CA . ALA A 1 82 ? 10.206 -48.397 -5.537 1.00 55.72 82 ALA A CA 1
ATOM 627 C C . ALA A 1 82 ? 9.225 -49.244 -4.717 1.00 55.72 82 ALA A C 1
ATOM 629 O O . ALA A 1 82 ? 8.663 -48.703 -3.735 1.00 55.72 82 ALA A O 1
#